Protein AF-A0A3M1M002-F1 (afdb_monomer)

pLDDT: mean 88.38, std 11.32, range [48.06, 97.75]

Nearest PDB structures (foldseek):
  7pua-assembly1_CL  TM=4.222E-01  e=3.811E+00  Trypanosoma brucei brucei
  4u1e-assembly1_G  TM=2.041E-01  e=7.036E-01  Saccharomyces cerevisiae S288C
  6cqo-assembly4_E  TM=3.726E-01  e=4.597E+00  Saccharomyces cerevisiae S288C
  5yuo-assembly1_C  TM=3.542E-01  e=8.073E+00  Pseudomonas aeruginosa PAO1
  6cqm-assembly1_A  TM=3.454E-01  e=9.150E+00  Saccharomyces cerevisiae S288C

Radius of gyration: 16.5 Å; Cα contacts (8 Å, |Δi|>4): 102; chains: 1; bounding box: 52×29×33 Å

Structure (mmCIF, N/CA/C/O backbone):
data_AF-A0A3M1M002-F1
#
_entry.id   AF-A0A3M1M002-F1
#
loop_
_atom_site.group_PDB
_atom_site.id
_atom_site.type_symbol
_atom_site.label_atom_id
_atom_site.label_alt_id
_atom_site.label_comp_id
_atom_site.label_asym_id
_atom_site.label_entity_id
_atom_site.label_seq_id
_atom_site.pdbx_PDB_ins_code
_atom_site.Cartn_x
_atom_site.Cartn_y
_atom_site.Cartn_z
_atom_site.occupancy
_atom_site.B_iso_or_equiv
_atom_site.auth_seq_id
_atom_site.auth_comp_id
_atom_site.auth_asym_id
_atom_site.auth_atom_id
_atom_site.pdbx_PDB_model_num
ATOM 1 N N . GLU A 1 1 ? -12.603 -13.099 1.168 1.00 59.59 1 GLU A N 1
ATOM 2 C CA . GLU A 1 1 ? -11.813 -12.273 2.104 1.00 59.59 1 GLU A CA 1
ATOM 3 C C . GLU A 1 1 ? -10.403 -12.832 2.197 1.00 59.59 1 GLU A C 1
ATOM 5 O O . GLU A 1 1 ? -10.238 -14.044 2.099 1.00 59.59 1 GLU A O 1
ATOM 10 N N . LEU A 1 2 ? -9.397 -11.965 2.313 1.00 68.62 2 LEU A N 1
ATOM 11 C CA . LEU A 1 2 ? -8.027 -12.375 2.618 1.00 68.62 2 LEU A CA 1
ATOM 12 C C . LEU A 1 2 ? -8.012 -12.748 4.105 1.00 68.62 2 LEU A C 1
ATOM 14 O O . LEU A 1 2 ? -8.254 -11.882 4.937 1.00 68.62 2 LEU A O 1
ATOM 18 N N . GLY A 1 3 ? -7.802 -14.024 4.436 1.00 84.19 3 GLY A N 1
ATOM 19 C CA . GLY A 1 3 ? -7.782 -14.532 5.818 1.00 84.19 3 GLY A CA 1
ATOM 20 C C . GLY A 1 3 ? -6.540 -14.088 6.596 1.00 84.19 3 GLY A C 1
ATOM 21 O O . GLY A 1 3 ? -5.767 -14.923 7.050 1.00 84.19 3 GLY A O 1
ATOM 22 N N . ILE A 1 4 ? -6.303 -12.780 6.670 1.00 91.88 4 ILE A N 1
ATOM 23 C CA . ILE A 1 4 ? -5.166 -12.180 7.361 1.00 91.88 4 ILE A CA 1
ATOM 24 C C . ILE A 1 4 ? -5.499 -12.153 8.848 1.00 91.88 4 ILE A C 1
ATOM 26 O O . ILE A 1 4 ? -6.398 -11.430 9.276 1.00 91.88 4 ILE A O 1
ATOM 30 N N . GLU A 1 5 ? -4.766 -12.939 9.630 1.00 93.69 5 GLU A N 1
ATOM 31 C CA . GLU A 1 5 ? -4.899 -12.934 11.082 1.00 93.69 5 GLU A CA 1
ATOM 32 C C . GLU A 1 5 ? -4.273 -11.656 11.667 1.00 93.69 5 GLU A C 1
ATOM 34 O O . GLU A 1 5 ? -3.109 -11.352 11.375 1.00 93.69 5 GLU A O 1
ATOM 39 N N . PRO A 1 6 ? -5.016 -10.883 12.483 1.00 95.81 6 PRO A N 1
ATOM 40 C CA . PRO A 1 6 ? -4.457 -9.733 13.178 1.00 95.81 6 PRO A CA 1
ATOM 41 C C . PRO A 1 6 ? -3.369 -10.150 14.173 1.00 95.81 6 PRO A C 1
ATOM 43 O O . PRO A 1 6 ? -3.572 -11.051 14.984 1.00 95.81 6 PRO A O 1
ATOM 46 N N . VAL A 1 7 ? -2.239 -9.446 14.156 1.00 97.56 7 VAL A N 1
ATOM 47 C CA . VAL A 1 7 ? -1.106 -9.662 15.077 1.00 97.56 7 VAL A CA 1
ATOM 48 C C . VAL A 1 7 ? -0.924 -8.513 16.074 1.00 97.56 7 VAL A C 1
ATOM 50 O O . VAL A 1 7 ? -0.116 -8.608 16.994 1.00 97.56 7 VAL A O 1
ATOM 53 N N . GLY A 1 8 ? -1.665 -7.418 15.898 1.00 97.44 8 GLY A N 1
ATOM 54 C CA . GLY A 1 8 ? -1.640 -6.244 16.765 1.00 97.44 8 GLY A CA 1
ATOM 55 C C . GLY A 1 8 ? -2.461 -5.095 16.188 1.00 97.44 8 GLY A C 1
ATOM 56 O O . GLY A 1 8 ? -3.217 -5.286 15.233 1.00 97.44 8 GLY A O 1
ATOM 57 N N . THR A 1 9 ? -2.286 -3.899 16.751 1.00 97.75 9 THR A N 1
ATOM 58 C CA . THR A 1 9 ? -2.859 -2.654 16.224 1.00 97.75 9 THR A CA 1
ATOM 59 C C . THR A 1 9 ? -1.770 -1.655 15.858 1.00 97.75 9 THR A C 1
ATOM 61 O O . THR A 1 9 ? -0.623 -1.770 16.300 1.00 97.75 9 THR A O 1
ATOM 64 N N . VAL A 1 10 ? -2.126 -0.702 15.004 1.00 96.25 10 VAL A N 1
ATOM 65 C CA . VAL A 1 10 ? -1.280 0.429 14.634 1.00 96.25 10 VAL A CA 1
ATOM 66 C C . VAL A 1 10 ? -2.134 1.701 14.569 1.00 96.25 10 VAL A C 1
ATOM 68 O O . VAL A 1 10 ? -3.249 1.642 14.034 1.00 96.25 10 VAL A O 1
ATOM 71 N N . PRO A 1 11 ? -1.642 2.852 15.066 1.00 97.06 11 PRO A N 1
ATOM 72 C CA . PRO A 1 11 ? -2.301 4.130 14.846 1.00 97.06 11 PRO A CA 1
ATOM 73 C C . PRO A 1 11 ? -2.204 4.508 13.366 1.00 97.06 11 PRO A C 1
ATOM 75 O O . PRO A 1 11 ? -1.109 4.604 12.807 1.00 97.06 11 PRO A O 1
ATOM 78 N N . LEU A 1 12 ? -3.352 4.746 12.737 1.00 93.81 12 LEU A N 1
ATOM 79 C CA . LEU A 1 12 ? -3.452 5.246 11.372 1.00 93.81 12 LEU A CA 1
ATOM 80 C C . LEU A 1 12 ? -4.144 6.607 11.372 1.00 93.81 12 LEU A C 1
ATOM 82 O O . LEU A 1 12 ? -5.271 6.735 11.851 1.00 93.81 12 LEU A O 1
ATOM 86 N N . GLU A 1 13 ? -3.474 7.604 10.806 1.00 94.06 13 GLU A N 1
ATOM 87 C CA . GLU A 1 13 ? -4.082 8.894 10.496 1.00 94.06 13 GLU A CA 1
ATOM 88 C C . GLU A 1 13 ? -4.900 8.778 9.203 1.00 94.06 13 GLU A C 1
ATOM 90 O O . GLU A 1 13 ? -4.408 8.308 8.173 1.00 94.06 13 GLU A O 1
ATOM 95 N N . LEU A 1 14 ? -6.172 9.158 9.271 1.00 89.50 14 LEU A N 1
ATOM 96 C CA . LEU A 1 14 ? -7.104 9.136 8.151 1.00 89.50 14 LEU A CA 1
ATOM 97 C C . LEU A 1 14 ? -7.080 10.465 7.388 1.00 89.50 14 LEU A C 1
ATOM 99 O O . LEU A 1 14 ? -6.560 11.472 7.857 1.00 89.50 14 LEU A O 1
ATOM 103 N N . ALA A 1 15 ? -7.706 10.484 6.209 1.00 88.44 15 ALA A N 1
ATOM 104 C CA . ALA A 1 15 ? -7.771 11.677 5.362 1.00 88.44 15 ALA A CA 1
ATOM 105 C C . ALA A 1 15 ? -8.472 12.882 6.023 1.00 88.44 15 ALA A C 1
ATOM 107 O O . ALA A 1 15 ? -8.255 14.017 5.610 1.00 88.44 15 ALA A O 1
ATOM 108 N N . ASP A 1 16 ? -9.309 12.645 7.037 1.00 92.44 16 ASP A N 1
ATOM 109 C CA . ASP A 1 16 ? -9.963 13.686 7.838 1.00 92.44 16 ASP A CA 1
ATOM 110 C C . ASP A 1 16 ? -9.099 14.189 9.015 1.00 92.44 16 ASP A C 1
ATOM 112 O O . ASP A 1 16 ? -9.557 15.016 9.802 1.00 92.44 16 ASP A O 1
ATOM 116 N N . GLY A 1 17 ? -7.862 13.695 9.145 1.00 95.44 17 GLY A N 1
ATOM 117 C CA . GLY A 1 17 ? -6.927 14.019 10.224 1.00 95.44 17 GLY A CA 1
ATOM 118 C C . GLY A 1 17 ? -7.190 13.273 11.535 1.00 95.44 17 GLY A C 1
ATOM 119 O O . GLY A 1 17 ? -6.472 13.482 12.513 1.00 95.44 17 GLY A O 1
ATOM 120 N N . SER A 1 18 ? -8.206 12.405 11.601 1.00 95.69 18 SER A N 1
ATOM 121 C CA . SER A 1 18 ? -8.436 11.576 12.785 1.00 95.69 18 SER A CA 1
ATOM 122 C C . SER A 1 18 ? -7.426 10.431 12.864 1.00 95.69 18 SER A C 1
ATOM 124 O O . SER A 1 18 ? -7.052 9.845 11.851 1.00 95.69 18 SER A O 1
ATOM 126 N N . ILE A 1 19 ? -7.006 10.076 14.080 1.00 96.88 19 ILE A N 1
ATOM 127 C CA . ILE A 1 19 ? -6.144 8.916 14.327 1.00 96.88 19 ILE A CA 1
ATOM 128 C C . ILE A 1 19 ? -7.004 7.772 14.858 1.00 96.88 19 ILE A C 1
ATOM 130 O O . ILE A 1 19 ? -7.748 7.947 15.828 1.00 96.88 19 ILE A O 1
ATOM 134 N N . LYS A 1 20 ? -6.893 6.591 14.244 1.00 95.62 20 LYS A N 1
ATOM 135 C CA . LYS A 1 20 ? -7.562 5.366 14.699 1.00 95.62 20 LYS A CA 1
ATOM 136 C C . LYS A 1 20 ? -6.569 4.229 14.876 1.00 95.62 20 LYS A C 1
ATOM 138 O O . LYS A 1 20 ? -5.769 3.962 13.988 1.00 95.62 20 LYS A O 1
ATOM 143 N N . GLU A 1 21 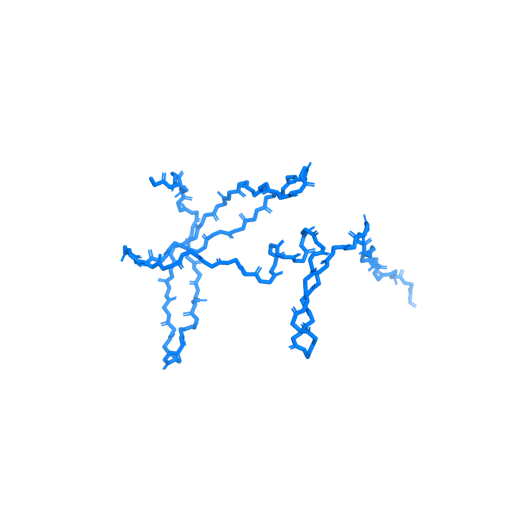? -6.679 3.522 15.994 1.00 97.75 21 GLU A N 1
ATOM 144 C CA . GLU A 1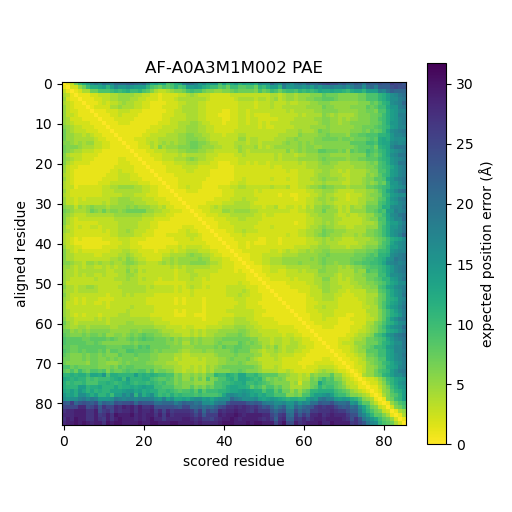 21 ? -6.032 2.222 16.174 1.00 97.75 21 GLU A CA 1
ATOM 145 C C . GLU A 1 21 ? -6.744 1.189 15.299 1.00 97.75 21 GLU A C 1
ATOM 147 O O . GLU A 1 21 ? -7.936 0.925 15.484 1.00 97.75 21 GLU A O 1
ATOM 152 N N . LEU A 1 22 ? -6.025 0.619 14.335 1.00 96.00 22 LEU A N 1
ATOM 153 C CA . LEU A 1 22 ? -6.557 -0.387 13.420 1.00 96.0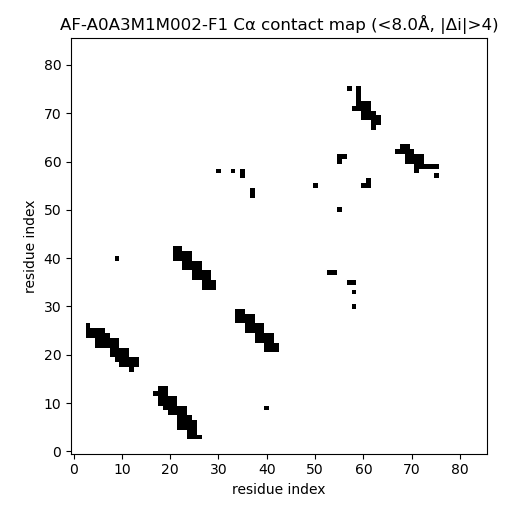0 22 LEU A CA 1
ATOM 154 C C . LEU A 1 22 ? -5.765 -1.690 13.527 1.00 96.00 22 LEU A C 1
ATOM 156 O O . LEU A 1 22 ? -4.542 -1.644 13.693 1.00 96.00 22 LEU A O 1
ATOM 160 N N . PRO A 1 23 ? -6.429 -2.855 13.420 1.00 96.75 23 PRO A N 1
ATOM 161 C CA . PRO A 1 23 ? -5.733 -4.128 13.405 1.00 96.75 23 PRO A CA 1
ATOM 162 C C . PRO A 1 23 ? -4.822 -4.223 12.181 1.00 96.75 23 PRO A C 1
ATOM 164 O O . PRO A 1 23 ? -5.173 -3.766 11.093 1.00 96.75 23 PRO A O 1
ATOM 167 N N . TYR A 1 24 ? -3.665 -4.854 12.340 1.00 96.56 24 TYR A N 1
ATOM 168 C CA . TYR A 1 24 ? -2.804 -5.201 11.216 1.00 96.56 24 TYR A CA 1
ATOM 169 C C . TYR A 1 24 ? -2.371 -6.662 11.290 1.00 96.56 24 TYR A C 1
ATOM 171 O O . TYR A 1 24 ? -2.321 -7.256 12.367 1.00 96.56 24 TYR A O 1
ATOM 179 N N . GLY A 1 25 ? -2.050 -7.229 10.133 1.00 96.44 25 GLY A N 1
ATOM 180 C CA . GLY A 1 25 ? -1.480 -8.565 9.998 1.00 96.44 25 GLY A CA 1
ATOM 181 C C . GLY A 1 25 ? -0.419 -8.606 8.907 1.00 96.44 25 GLY A C 1
ATOM 182 O O . GLY A 1 25 ? -0.111 -7.588 8.282 1.00 96.44 25 GLY A O 1
ATOM 183 N N . PHE A 1 26 ? 0.145 -9.785 8.675 1.00 94.62 26 PHE A N 1
ATOM 184 C CA . PHE A 1 26 ? 1.137 -10.004 7.625 1.00 94.62 26 PHE A CA 1
ATOM 185 C C . PHE A 1 26 ? 0.532 -10.789 6.469 1.00 94.62 26 PHE A C 1
ATOM 187 O O . PHE A 1 26 ? -0.271 -11.699 6.677 1.00 94.62 26 PHE A O 1
ATOM 194 N N . CYS A 1 27 ? 0.945 -10.475 5.246 1.00 93.19 27 CYS A N 1
ATOM 195 C CA . CYS A 1 27 ? 0.600 -11.288 4.089 1.00 93.19 27 CYS A CA 1
ATOM 196 C C . CYS A 1 27 ? 1.745 -11.354 3.075 1.00 93.19 27 CYS A C 1
ATOM 198 O O . CYS A 1 27 ? 2.719 -10.597 3.132 1.00 93.19 27 CYS A O 1
ATOM 200 N N . LEU A 1 28 ? 1.615 -12.308 2.156 1.00 94.00 28 LEU A N 1
ATOM 201 C CA . LEU A 1 28 ? 2.473 -12.412 0.987 1.00 94.00 28 LEU A CA 1
ATOM 202 C C . LEU A 1 28 ? 1.892 -11.560 -0.135 1.00 94.00 28 LEU A C 1
ATOM 204 O O . LEU A 1 28 ? 0.710 -11.678 -0.462 1.00 94.00 28 LEU A O 1
ATOM 208 N N . PHE A 1 29 ? 2.746 -10.755 -0.752 1.00 93.75 29 PHE A N 1
ATOM 209 C CA . PHE A 1 29 ? 2.418 -10.018 -1.963 1.00 93.75 29 PHE A CA 1
ATOM 210 C C . PHE A 1 29 ? 3.163 -10.636 -3.136 1.00 93.75 29 PHE A C 1
ATOM 212 O O . PHE A 1 29 ? 4.351 -10.938 -3.022 1.00 93.75 29 PHE A O 1
ATOM 219 N N . ASP A 1 30 ? 2.479 -10.759 -4.269 1.00 94.31 30 ASP A N 1
ATOM 220 C CA . ASP A 1 30 ? 3.058 -11.198 -5.534 1.00 94.31 30 ASP A CA 1
ATOM 221 C C . ASP A 1 30 ? 2.921 -10.103 -6.582 1.00 94.31 30 ASP A C 1
ATOM 223 O O . ASP A 1 30 ? 1.816 -9.642 -6.879 1.00 94.31 30 ASP A O 1
ATOM 227 N N . PHE A 1 31 ? 4.042 -9.711 -7.183 1.00 91.38 31 PHE A N 1
ATOM 228 C CA . PHE A 1 31 ? 4.035 -8.747 -8.275 1.00 91.38 31 PHE A CA 1
ATOM 229 C C . PHE A 1 31 ? 5.213 -8.962 -9.224 1.00 91.38 31 PHE A C 1
ATOM 231 O O . PHE A 1 31 ? 6.382 -8.993 -8.832 1.00 91.38 31 PHE A O 1
ATOM 238 N N . GLY A 1 32 ? 4.905 -9.116 -10.515 1.00 88.31 32 GLY A N 1
ATOM 239 C CA . GLY A 1 32 ? 5.909 -9.271 -11.569 1.00 88.31 32 GLY A CA 1
ATOM 240 C C . GLY A 1 32 ? 6.911 -10.402 -11.304 1.00 88.31 32 GLY A C 1
ATOM 241 O O . GLY A 1 32 ? 8.113 -10.179 -11.459 1.00 88.31 32 GLY A O 1
ATOM 242 N N . GLY A 1 33 ? 6.418 -11.563 -10.854 1.00 90.50 33 GLY A N 1
ATOM 243 C CA . GLY A 1 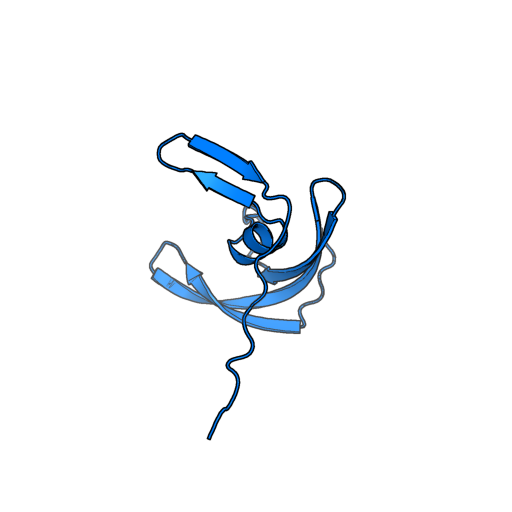33 ? 7.209 -12.775 -10.596 1.00 90.50 33 GLY A CA 1
ATOM 244 C C . GLY A 1 33 ? 8.054 -12.760 -9.318 1.00 90.50 33 GLY A C 1
ATOM 245 O O . GLY A 1 33 ? 8.814 -13.694 -9.091 1.00 90.50 33 GLY A O 1
ATOM 246 N N . GLU A 1 34 ? 7.947 -11.717 -8.495 1.00 91.62 34 GLU A N 1
ATOM 247 C CA . GLU A 1 34 ? 8.601 -11.629 -7.189 1.00 91.62 34 GLU A CA 1
ATOM 248 C C . GLU A 1 34 ? 7.565 -11.737 -6.077 1.00 91.62 34 GLU A C 1
ATOM 250 O O . GLU A 1 34 ? 6.432 -11.275 -6.238 1.00 91.62 34 GLU A O 1
ATOM 255 N N . ARG A 1 35 ? 7.994 -12.303 -4.948 1.00 95.38 35 ARG A N 1
ATOM 256 C CA . ARG A 1 35 ? 7.195 -12.424 -3.737 1.00 95.38 35 ARG A CA 1
ATOM 257 C C . ARG A 1 35 ? 7.890 -11.743 -2.568 1.00 95.38 35 ARG A C 1
ATOM 259 O O . ARG A 1 35 ? 9.080 -11.965 -2.351 1.00 95.38 35 ARG A O 1
ATOM 266 N N . ILE A 1 36 ? 7.131 -10.965 -1.806 1.00 94.19 36 ILE A N 1
ATOM 267 C CA . ILE A 1 36 ? 7.591 -10.315 -0.573 1.00 94.19 36 ILE A CA 1
ATOM 268 C C . ILE A 1 36 ? 6.608 -10.588 0.569 1.00 94.19 36 ILE A C 1
ATOM 270 O O . ILE A 1 36 ? 5.458 -10.960 0.330 1.00 94.19 36 ILE A O 1
ATOM 274 N N . VAL A 1 37 ? 7.053 -10.368 1.804 1.00 94.00 37 VAL A N 1
ATOM 275 C CA . VAL A 1 37 ? 6.189 -10.310 2.991 1.00 94.00 37 VAL A CA 1
ATOM 276 C C . VAL A 1 37 ? 6.014 -8.845 3.365 1.00 94.00 37 VAL A C 1
ATOM 278 O O . VAL A 1 37 ? 7.001 -8.117 3.424 1.00 94.00 37 VAL A O 1
ATOM 281 N N . GLY A 1 38 ? 4.787 -8.425 3.653 1.00 93.19 38 GLY A N 1
ATOM 282 C CA . GLY A 1 38 ? 4.510 -7.074 4.133 1.00 93.19 38 GLY A CA 1
ATOM 283 C C . GLY A 1 38 ? 3.373 -7.047 5.146 1.00 93.19 38 GLY A C 1
ATOM 284 O O . GLY A 1 38 ? 2.707 -8.055 5.395 1.00 93.19 38 GLY A O 1
ATOM 285 N N . ASN A 1 39 ? 3.159 -5.877 5.735 1.00 94.31 39 ASN A N 1
ATOM 286 C CA .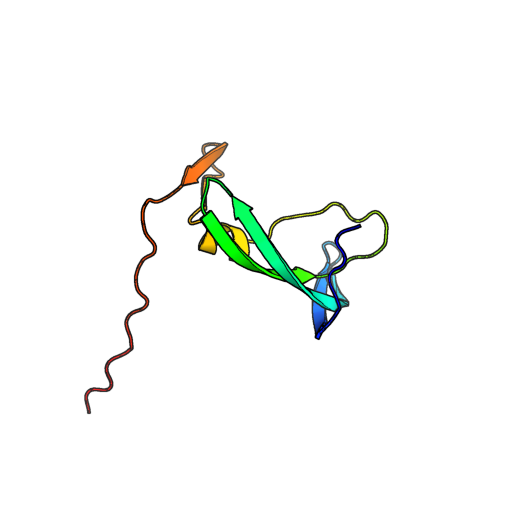 ASN A 1 39 ? 2.050 -5.612 6.638 1.00 94.31 39 ASN A CA 1
ATOM 287 C C . ASN A 1 39 ? 0.807 -5.133 5.872 1.00 94.31 39 ASN A C 1
ATOM 289 O O . ASN A 1 39 ? 0.900 -4.387 4.898 1.00 94.31 39 ASN A O 1
ATOM 293 N N . VAL A 1 40 ? -0.366 -5.527 6.361 1.00 95.06 40 VAL A N 1
ATOM 294 C CA . VAL A 1 40 ? -1.676 -5.057 5.901 1.00 95.06 40 VAL A CA 1
ATOM 295 C C . VAL A 1 40 ? -2.416 -4.494 7.096 1.00 95.06 40 VAL A C 1
ATOM 297 O O . VAL A 1 40 ? -2.637 -5.208 8.070 1.00 95.06 40 VAL A O 1
ATOM 300 N N . VAL A 1 41 ? -2.813 -3.227 7.009 1.00 95.44 41 VAL A N 1
ATOM 301 C CA . VAL A 1 41 ? -3.761 -2.632 7.954 1.00 95.44 41 VAL A CA 1
ATOM 302 C C . VAL A 1 41 ? -5.168 -3.006 7.504 1.00 95.44 41 VAL A C 1
ATOM 304 O O . VAL A 1 41 ? -5.535 -2.800 6.347 1.00 95.44 41 VAL A O 1
ATOM 307 N N . ILE A 1 42 ? -5.942 -3.591 8.409 1.00 93.94 42 ILE A N 1
ATOM 308 C CA . ILE A 1 42 ? -7.281 -4.105 8.144 1.00 93.94 42 ILE A CA 1
ATOM 309 C C . ILE A 1 42 ? -8.274 -2.986 8.465 1.00 93.94 42 ILE A C 1
ATOM 311 O O . ILE A 1 42 ? -8.536 -2.663 9.625 1.00 93.94 42 ILE A O 1
ATOM 315 N N . GLY A 1 43 ? -8.783 -2.358 7.406 1.00 90.81 43 GLY A N 1
ATOM 316 C CA . GLY A 1 43 ? -9.793 -1.309 7.497 1.00 90.81 43 GLY A CA 1
ATOM 317 C C . GLY A 1 43 ? -11.208 -1.850 7.748 1.00 90.81 43 GLY A C 1
ATOM 318 O O . GLY A 1 43 ? -11.435 -3.063 7.713 1.00 90.81 43 GLY A O 1
ATOM 319 N N . PRO A 1 44 ? -12.181 -0.954 7.987 1.00 88.38 44 PRO A N 1
ATOM 320 C CA . PRO A 1 44 ? -13.591 -1.316 8.071 1.00 88.38 44 PRO A CA 1
ATOM 321 C C . PRO A 1 44 ? -14.104 -2.067 6.826 1.00 88.38 44 PRO A C 1
ATOM 323 O O . PRO A 1 44 ? -13.552 -1.924 5.731 1.00 88.38 44 PRO A O 1
ATOM 326 N N . PRO A 1 45 ? -15.211 -2.820 6.948 1.00 88.12 45 PRO A N 1
ATOM 327 C CA . PRO A 1 45 ? -15.853 -3.446 5.798 1.00 88.12 45 PRO A CA 1
ATOM 328 C C . PRO A 1 45 ? -16.168 -2.429 4.693 1.00 88.12 45 PRO A C 1
ATOM 330 O O . PRO A 1 45 ? -16.696 -1.350 4.961 1.00 88.12 45 PRO A O 1
A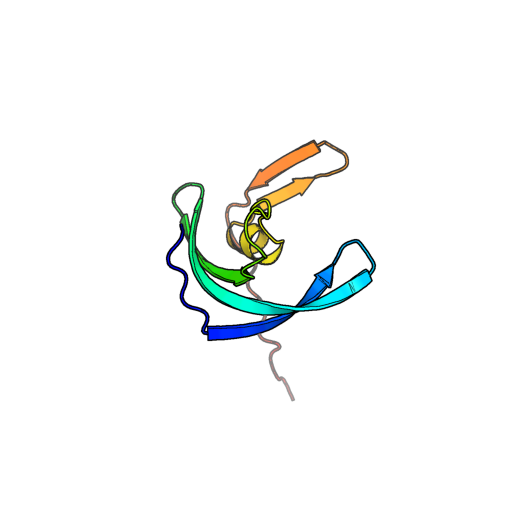TOM 333 N N . GLY A 1 46 ? -15.856 -2.784 3.446 1.00 88.12 46 GLY A N 1
ATOM 334 C CA . GLY A 1 46 ? -16.078 -1.923 2.280 1.00 88.12 46 GLY A CA 1
ATOM 335 C C . GLY A 1 46 ? -14.975 -0.896 2.009 1.00 88.12 46 GLY A C 1
ATOM 336 O O . GLY A 1 46 ? -15.091 -0.149 1.041 1.00 88.12 46 GLY A O 1
ATOM 337 N N . SER A 1 47 ? -13.902 -0.856 2.808 1.00 88.19 47 SER A N 1
ATOM 338 C CA . SER A 1 47 ? -12.717 -0.062 2.471 1.00 88.19 47 SER A CA 1
ATOM 339 C C . SER A 1 47 ? -12.081 -0.528 1.158 1.00 88.19 47 SER A C 1
ATOM 341 O O . SER A 1 47 ? -11.881 -1.724 0.942 1.00 88.19 47 SER A O 1
ATOM 343 N N . GLU A 1 48 ? -11.730 0.428 0.296 1.00 90.31 48 GLU A N 1
ATOM 344 C CA . GLU A 1 48 ? -10.972 0.153 -0.923 1.00 90.31 48 GLU A CA 1
ATOM 345 C C . GLU A 1 48 ? -9.546 -0.305 -0.567 1.00 90.31 48 GLU A C 1
ATOM 347 O O . GLU A 1 48 ? -8.856 0.381 0.195 1.00 90.31 48 GLU A O 1
ATOM 352 N N . PRO A 1 49 ? -9.073 -1.452 -1.089 1.00 90.69 49 PRO A N 1
ATOM 353 C CA . PRO A 1 49 ? -7.703 -1.889 -0.865 1.00 90.69 49 PRO A CA 1
ATOM 354 C C . PRO A 1 49 ? -6.712 -0.961 -1.568 1.00 90.69 49 PRO A C 1
ATOM 356 O O . PRO A 1 49 ? -6.734 -0.824 -2.790 1.00 90.69 49 PRO A O 1
ATOM 359 N N . ILE A 1 50 ? -5.789 -0.385 -0.801 1.00 91.94 50 ILE A N 1
ATOM 360 C CA . ILE A 1 50 ? -4.700 0.443 -1.325 1.00 91.94 50 ILE A CA 1
ATOM 361 C C . ILE A 1 50 ? -3.343 -0.161 -0.971 1.00 91.94 50 ILE A C 1
ATOM 363 O O . ILE A 1 50 ? -3.167 -0.775 0.082 1.00 91.94 50 ILE A O 1
ATOM 367 N N . VAL A 1 51 ? -2.364 0.030 -1.854 1.00 91.50 51 VAL A N 1
ATOM 368 C CA . VAL A 1 51 ? -0.984 -0.411 -1.628 1.00 91.50 51 VAL A CA 1
ATOM 369 C C . VAL A 1 51 ? -0.159 0.768 -1.131 1.00 91.50 51 VAL A C 1
ATOM 371 O O . VAL A 1 51 ? -0.032 1.785 -1.811 1.00 91.50 51 VAL A O 1
ATOM 374 N N . GLY A 1 52 ? 0.412 0.621 0.063 1.00 90.50 52 GLY A N 1
ATOM 375 C CA . GLY A 1 52 ? 1.281 1.627 0.664 1.00 90.50 52 GLY A CA 1
ATOM 376 C C . GLY A 1 52 ? 2.680 1.673 0.045 1.00 90.50 52 GLY A C 1
ATOM 377 O O . GLY A 1 52 ? 3.135 0.749 -0.632 1.00 90.50 52 GLY A O 1
ATOM 378 N N . THR A 1 53 ? 3.408 2.747 0.346 1.00 90.44 53 THR A N 1
ATOM 379 C CA . THR A 1 53 ? 4.766 2.998 -0.162 1.00 90.44 53 THR A CA 1
ATOM 380 C C . THR A 1 53 ? 5.776 1.915 0.218 1.00 90.44 53 THR A C 1
ATOM 382 O O . THR A 1 53 ? 6.646 1.617 -0.593 1.00 90.44 53 THR A O 1
ATOM 385 N N . HIS A 1 54 ? 5.646 1.285 1.390 1.00 91.50 54 HIS A N 1
ATOM 386 C CA . HIS A 1 54 ? 6.533 0.198 1.827 1.00 91.50 54 HIS A CA 1
ATOM 387 C C . HIS A 1 54 ? 6.529 -0.984 0.845 1.00 91.50 54 HIS A C 1
ATOM 389 O O . HIS A 1 54 ? 7.574 -1.368 0.328 1.00 91.50 54 HIS A O 1
ATOM 395 N N . VAL A 1 55 ? 5.341 -1.485 0.497 1.00 93.12 55 VAL A N 1
ATOM 396 C CA . VAL A 1 55 ? 5.177 -2.593 -0.458 1.00 93.12 55 VAL A CA 1
ATOM 397 C C . VAL A 1 55 ? 5.670 -2.194 -1.853 1.00 93.12 55 VAL A C 1
ATOM 399 O O . VAL A 1 55 ? 6.361 -2.965 -2.520 1.00 93.12 55 VAL A O 1
ATOM 402 N N . LEU A 1 56 ? 5.368 -0.968 -2.298 1.00 92.56 56 LEU A N 1
ATOM 403 C CA . LEU A 1 56 ? 5.864 -0.454 -3.581 1.00 92.56 56 LEU A CA 1
ATOM 404 C C . LEU A 1 56 ? 7.397 -0.392 -3.623 1.00 92.56 56 LEU A C 1
ATOM 406 O O . LEU A 1 56 ? 8.005 -0.748 -4.637 1.00 92.56 56 LEU A O 1
ATOM 410 N N . GLN A 1 57 ? 8.021 0.034 -2.526 1.00 90.69 57 GLN A N 1
ATOM 411 C CA . GLN A 1 57 ? 9.470 0.114 -2.398 1.00 90.69 57 GLN A CA 1
ATOM 412 C C . GLN A 1 57 ? 10.121 -1.271 -2.463 1.00 90.69 57 GLN A C 1
ATOM 414 O O . GLN A 1 57 ? 11.123 -1.426 -3.168 1.00 90.69 57 GLN A O 1
ATOM 419 N N . ASP A 1 58 ? 9.540 -2.272 -1.805 1.00 92.00 58 ASP A N 1
ATOM 420 C CA . ASP A 1 58 ? 10.051 -3.646 -1.815 1.00 92.00 58 ASP A CA 1
ATOM 421 C C . ASP A 1 58 ? 10.032 -4.250 -3.232 1.00 92.00 58 ASP A C 1
ATOM 423 O O . ASP A 1 58 ? 11.019 -4.843 -3.684 1.00 92.00 58 ASP A O 1
ATOM 427 N N . PHE A 1 59 ? 8.979 -3.975 -4.010 1.00 93.31 59 PHE A N 1
ATOM 428 C CA . PHE A 1 59 ? 8.918 -4.328 -5.436 1.00 93.31 59 PHE A CA 1
ATOM 429 C C . PHE A 1 59 ? 9.737 -3.417 -6.356 1.00 93.31 59 PHE A C 1
ATOM 431 O O . PHE A 1 59 ? 9.829 -3.677 -7.564 1.00 93.31 59 PHE A O 1
ATOM 438 N N . ARG A 1 60 ? 10.357 -2.372 -5.798 1.00 92.94 60 ARG A N 1
ATOM 439 C 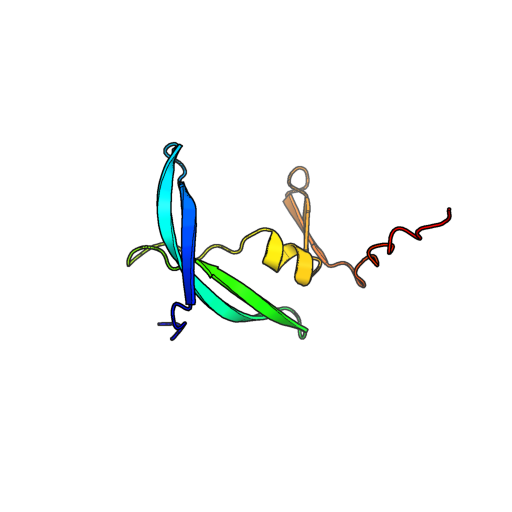CA . ARG A 1 60 ? 11.163 -1.367 -6.505 1.00 92.94 60 ARG A CA 1
ATOM 440 C C . ARG A 1 60 ? 10.369 -0.619 -7.570 1.00 92.94 60 ARG A C 1
ATOM 442 O O . ARG A 1 60 ? 10.907 -0.286 -8.635 1.00 92.94 60 ARG A O 1
ATOM 449 N N . VAL A 1 61 ? 9.093 -0.388 -7.283 1.00 93.19 61 VAL A N 1
ATOM 450 C CA . VAL A 1 61 ? 8.204 0.427 -8.101 1.00 93.19 61 VAL A CA 1
ATOM 451 C C . VAL A 1 61 ? 8.590 1.893 -7.932 1.00 93.19 61 VAL A C 1
ATOM 453 O O . VAL A 1 61 ? 8.811 2.380 -6.826 1.00 93.19 61 VAL A O 1
ATOM 456 N N . VAL A 1 62 ? 8.692 2.595 -9.052 1.00 91.06 62 VAL A N 1
ATOM 457 C CA . VAL A 1 62 ? 8.949 4.030 -9.122 1.00 91.06 62 VAL A CA 1
ATOM 458 C C . VAL A 1 62 ? 7.733 4.673 -9.757 1.00 91.06 62 VAL A C 1
ATOM 460 O O . VAL A 1 62 ? 7.405 4.362 -10.903 1.00 91.06 62 VAL A O 1
ATOM 463 N N . VAL A 1 63 ? 7.095 5.567 -9.011 1.00 90.06 63 VAL A N 1
ATOM 464 C CA . VAL A 1 63 ? 5.965 6.371 -9.474 1.00 90.06 63 VAL A CA 1
ATOM 465 C C . VAL A 1 63 ? 6.482 7.770 -9.793 1.00 90.06 63 VAL A C 1
ATOM 467 O O . VAL A 1 63 ? 7.019 8.447 -8.920 1.00 90.06 63 VAL A O 1
ATOM 470 N N . ASP A 1 64 ? 6.346 8.180 -11.048 1.00 90.94 64 ASP A N 1
ATOM 471 C CA . ASP A 1 64 ? 6.623 9.537 -11.513 1.00 90.94 64 ASP A CA 1
ATOM 472 C C . ASP A 1 64 ? 5.281 10.252 -11.695 1.00 90.94 64 ASP A C 1
ATOM 474 O O . ASP A 1 64 ? 4.522 9.940 -12.617 1.00 90.94 64 ASP A O 1
ATOM 478 N N . LEU A 1 65 ? 4.974 11.165 -10.771 1.00 90.00 65 LEU A N 1
ATOM 479 C CA . LEU A 1 65 ? 3.702 11.887 -10.744 1.00 90.00 65 LEU A CA 1
ATOM 480 C C . LEU A 1 65 ? 3.626 12.982 -11.808 1.00 90.00 65 LEU A C 1
ATOM 482 O O . LEU A 1 65 ? 2.545 13.231 -12.322 1.00 90.00 65 LEU A O 1
ATOM 486 N N . GLU A 1 66 ? 4.751 13.603 -12.171 1.00 95.50 66 GLU A N 1
ATOM 487 C CA . GLU A 1 66 ? 4.774 14.649 -13.202 1.00 95.50 66 GLU A CA 1
ATOM 488 C C . GLU A 1 66 ? 4.503 14.053 -14.583 1.00 95.50 66 GLU A C 1
ATOM 490 O O . GLU A 1 66 ? 3.767 14.618 -15.392 1.00 95.50 66 GLU A O 1
ATOM 495 N N . ARG A 1 67 ? 5.091 12.883 -14.854 1.00 95.31 67 ARG A N 1
ATOM 496 C CA . ARG A 1 67 ? 4.943 12.183 -16.135 1.00 95.31 67 ARG A CA 1
ATOM 497 C C . ARG A 1 67 ? 3.799 11.179 -16.145 1.00 95.31 67 ARG A C 1
ATOM 499 O O . ARG A 1 67 ? 3.547 10.587 -17.189 1.00 95.31 67 ARG A O 1
ATOM 506 N N . HIS A 1 68 ? 3.141 10.960 -15.007 1.00 92.94 68 HIS A N 1
ATOM 507 C CA . HIS A 1 68 ? 2.123 9.925 -14.824 1.00 92.94 68 HIS A CA 1
ATOM 508 C C . HIS A 1 68 ? 2.597 8.537 -15.291 1.00 92.94 68 HIS A C 1
ATOM 510 O O . HIS A 1 68 ? 1.873 7.804 -15.966 1.00 92.94 68 HIS A O 1
ATOM 516 N N . THR A 1 69 ? 3.834 8.167 -14.943 1.00 94.75 69 THR A N 1
ATOM 517 C CA . THR A 1 69 ? 4.399 6.860 -15.313 1.00 94.75 69 THR A CA 1
ATOM 518 C C . THR A 1 69 ? 4.743 6.023 -14.094 1.00 94.75 69 THR A C 1
ATOM 520 O O . THR A 1 69 ? 5.104 6.531 -13.033 1.00 94.75 69 THR A O 1
ATOM 523 N N . VAL A 1 70 ? 4.659 4.706 -14.268 1.00 91.38 70 VAL A N 1
ATOM 524 C CA . VAL A 1 70 ? 5.095 3.722 -13.281 1.00 91.38 70 VAL A CA 1
ATOM 525 C C . VAL A 1 70 ? 6.160 2.844 -13.929 1.00 91.38 70 VAL A C 1
ATOM 527 O O . VAL A 1 70 ? 5.964 2.317 -15.022 1.00 91.38 70 VAL A O 1
ATOM 530 N N . SER A 1 71 ? 7.305 2.694 -13.267 1.00 92.00 71 SER A N 1
ATOM 531 C CA . SER A 1 71 ? 8.414 1.851 -13.730 1.00 92.00 71 SER A CA 1
ATOM 532 C C . SER A 1 71 ? 8.961 0.979 -12.598 1.00 92.00 71 SER A C 1
ATOM 534 O O . SER A 1 71 ? 8.598 1.158 -11.439 1.00 92.00 71 SER A O 1
ATOM 536 N N . ARG A 1 72 ? 9.827 0.009 -12.915 1.00 91.38 72 ARG A N 1
ATOM 537 C CA . ARG A 1 72 ? 10.417 -0.913 -11.930 1.00 91.38 72 ARG A CA 1
ATOM 538 C C . ARG A 1 72 ? 11.933 -0.961 -12.065 1.00 91.38 72 ARG A C 1
ATOM 540 O O . ARG A 1 72 ? 12.458 -1.123 -13.169 1.00 91.38 72 ARG A O 1
ATOM 547 N N . ARG A 1 73 ? 12.660 -0.837 -10.951 1.00 88.44 73 ARG A N 1
ATOM 548 C CA . ARG A 1 73 ? 14.129 -0.972 -10.943 1.00 88.44 73 ARG A CA 1
ATOM 549 C C . ARG A 1 73 ? 14.543 -2.443 -10.859 1.00 88.44 73 ARG A C 1
ATOM 551 O O . ARG A 1 73 ? 13.871 -3.261 -10.237 1.00 88.44 73 ARG A O 1
ATOM 558 N N . ARG A 1 74 ? 15.701 -2.767 -11.449 1.00 84.12 74 ARG A N 1
ATOM 559 C CA . ARG A 1 74 ? 16.262 -4.132 -11.440 1.00 84.12 74 ARG A CA 1
ATOM 560 C C . ARG A 1 74 ? 16.728 -4.598 -10.060 1.00 84.12 74 ARG A C 1
ATOM 562 O O . ARG A 1 74 ? 16.621 -5.782 -9.778 1.00 84.12 74 ARG A O 1
ATOM 569 N N . ALA A 1 75 ? 17.249 -3.698 -9.228 1.00 82.69 75 ALA A N 1
ATOM 570 C CA . ALA A 1 75 ? 17.859 -4.050 -7.948 1.00 82.69 75 ALA A CA 1
ATOM 571 C C . ALA A 1 75 ? 17.574 -2.997 -6.871 1.00 82.69 75 ALA A C 1
ATOM 573 O O . ALA A 1 75 ? 17.421 -1.812 -7.181 1.00 82.69 75 ALA A O 1
ATOM 574 N N . MET A 1 76 ? 17.514 -3.442 -5.613 1.00 77.75 76 MET A N 1
ATOM 575 C CA . MET A 1 76 ? 17.512 -2.552 -4.451 1.00 77.75 76 MET A CA 1
ATOM 576 C C . MET A 1 76 ? 18.922 -2.017 -4.199 1.00 77.75 76 MET A C 1
ATOM 578 O O . MET A 1 76 ? 19.913 -2.698 -4.462 1.00 77.75 76 MET A O 1
ATOM 582 N N . ARG A 1 77 ? 19.020 -0.799 -3.658 1.00 74.75 77 ARG A N 1
ATOM 583 C CA . ARG A 1 77 ? 20.286 -0.307 -3.106 1.00 74.75 77 ARG A CA 1
ATOM 584 C C . ARG A 1 77 ? 20.505 -0.956 -1.745 1.00 74.75 77 ARG A C 1
ATOM 586 O O . ARG A 1 77 ? 19.593 -0.967 -0.921 1.00 74.75 77 ARG A O 1
ATOM 593 N N . ALA A 1 78 ? 21.708 -1.468 -1.509 1.00 76.12 78 ALA A N 1
ATOM 594 C CA . ALA A 1 78 ? 22.092 -1.923 -0.182 1.00 76.12 78 ALA A CA 1
ATOM 595 C C . ALA A 1 78 ? 22.030 -0.743 0.797 1.00 76.12 78 ALA A C 1
ATOM 597 O O . ALA A 1 78 ? 22.489 0.358 0.484 1.00 76.12 78 ALA A O 1
ATOM 598 N N . LYS A 1 79 ? 21.473 -0.975 1.987 1.00 77.31 79 LYS A N 1
ATOM 599 C CA . LYS A 1 79 ? 21.693 -0.068 3.111 1.00 77.31 79 LYS A CA 1
ATOM 600 C C . LYS A 1 79 ? 23.146 -0.258 3.531 1.00 77.31 79 LYS A C 1
ATOM 602 O O . LYS A 1 79 ? 23.557 -1.385 3.801 1.00 77.31 79 LYS A O 1
ATOM 607 N N . TYR A 1 80 ? 23.930 0.815 3.544 1.00 76.62 80 TYR A N 1
ATOM 608 C CA . TYR A 1 80 ? 25.253 0.756 4.148 1.00 76.62 80 TYR A CA 1
ATOM 609 C C . TYR A 1 80 ? 25.061 0.465 5.636 1.00 76.62 80 TYR A C 1
ATOM 611 O O . TYR A 1 80 ? 24.309 1.168 6.311 1.00 76.62 80 TYR A O 1
ATOM 619 N N . ALA A 1 81 ? 25.715 -0.577 6.149 1.00 63.41 81 ALA A N 1
ATOM 620 C CA . ALA A 1 81 ? 25.970 -0.632 7.576 1.00 63.41 81 ALA A CA 1
ATOM 621 C C . ALA A 1 81 ? 26.839 0.590 7.872 1.00 63.41 81 ALA A C 1
ATOM 623 O O . ALA A 1 81 ? 27.892 0.743 7.253 1.00 63.41 81 ALA A O 1
ATOM 624 N N . MET A 1 82 ? 26.386 1.493 8.741 1.00 56.41 82 MET A N 1
ATOM 625 C CA . MET A 1 82 ? 27.286 2.510 9.271 1.00 56.41 82 MET A CA 1
ATOM 626 C C . MET A 1 82 ? 28.419 1.745 9.952 1.00 56.41 82 MET A C 1
ATOM 628 O O . MET A 1 82 ? 28.210 1.119 10.990 1.00 56.41 82 MET 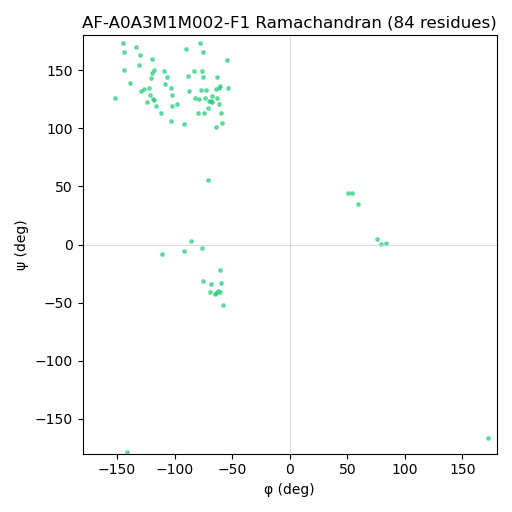A O 1
ATOM 632 N N . GLY A 1 83 ? 29.582 1.708 9.302 1.00 51.62 83 GLY A N 1
ATOM 633 C CA . GLY A 1 83 ? 30.797 1.191 9.895 1.00 51.62 83 GLY A CA 1
ATOM 634 C C . GLY A 1 83 ? 31.076 2.034 11.125 1.00 51.62 83 GLY A C 1
ATOM 635 O O . GLY A 1 83 ? 31.324 3.231 11.013 1.00 51.62 83 GLY A O 1
ATOM 636 N N . GLY A 1 84 ? 30.977 1.417 12.298 1.00 54.50 84 GLY A N 1
ATOM 637 C CA . GLY A 1 84 ? 31.648 1.937 13.470 1.00 54.50 84 GLY A CA 1
ATOM 638 C C . GLY A 1 84 ? 33.145 1.865 13.204 1.00 54.50 84 GLY A C 1
ATOM 639 O O . GLY A 1 84 ? 33.738 0.797 13.316 1.00 54.50 84 GLY A O 1
ATOM 640 N N . GLU A 1 85 ? 33.743 2.993 12.844 1.00 53.16 85 GLU A N 1
ATOM 641 C CA . GLU A 1 85 ? 35.164 3.237 13.043 1.00 53.16 85 GLU A CA 1
ATOM 642 C C . GLU A 1 85 ? 35.302 4.337 14.100 1.00 53.16 85 GLU A C 1
ATOM 644 O O . GLU A 1 85 ? 34.833 5.453 13.906 1.00 53.16 85 GLU A O 1
ATOM 649 N N . ARG A 1 86 ? 35.849 3.886 15.237 1.00 48.06 86 ARG A N 1
ATOM 650 C CA . ARG A 1 86 ? 36.458 4.564 16.398 1.00 48.06 86 ARG A CA 1
ATOM 651 C C . ARG A 1 86 ? 36.328 6.080 16.531 1.00 48.06 86 ARG A C 1
ATOM 653 O O . ARG A 1 86 ? 36.913 6.807 15.704 1.00 48.06 86 ARG A O 1
#

Secondary structure (DSSP, 8-state):
-------EEEEEE-TTS-EEEEEEEEEEEEETTEEEEEEEE-PSTTPPP---HHHHHHTTEEEETTTTEEEE-SSPPPPPP-----

Sequence (86 aa):
ELGIEPVGTVPLELADGSIKELPYGFCLFDFGGERIVGNVVIGPPGSEPIVGTHVLQDFRVVVDLERHTVSRRRAMRAKYAMGGER

Foldseek 3Di:
DPPFDFPAWDWDQDPVRDTDTFTKGKDWDDDPRDIDIDMDTDDDPPDDDDDDPVVCVVQQWDQDPVVRDIDHDPDDDDDDDPDPDD

Solvent-accessible surface area (backbone atoms only — not comparable to full-atom values): 5858 Å² tot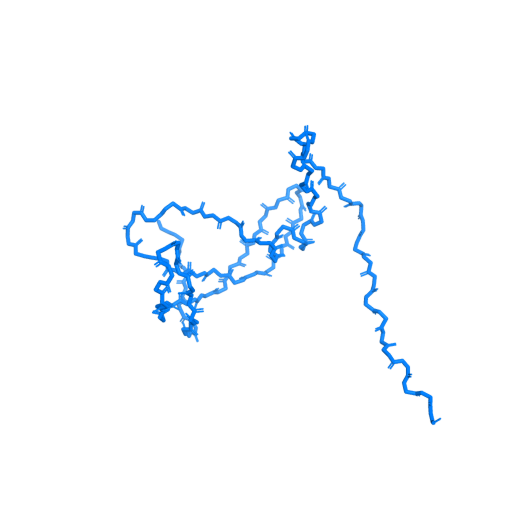al; per-residue (Å²): 131,84,89,60,61,68,78,48,70,46,81,41,75,44,98,87,70,50,74,43,79,33,42,24,22,64,46,80,47,79,58,96,96,44,76,49,79,47,80,43,75,56,69,65,92,89,60,80,91,77,87,54,68,68,63,37,52,74,67,31,50,45,79,39,78,93,76,72,43,78,49,71,55,95,71,82,80,80,78,77,75,81,74,87,74,134

Mean predicted aligned error: 6.36 Å